Protein AF-A0A0G0ME95-F1 (afdb_monomer_lite)

Sequence (167 aa):
MKLLERPFNKFIKRIKDIYWKFKIYLPKGIIPQFIIAATLIISIPLIIYLVNRPADIRTQADAPTVDIFFGPSEQNLPPDAHFRLMINSNEIEISFVRLIFNFDPTKLQLLDEIQISSLNTVVRKTNMVTANTSGRAELVLGLTPGDTPPSGAFQRVFFDFYFWYRK

Radius of gyration: 34.73 Å; chains: 1; bounding box: 68×75×71 Å

Foldseek 3Di:
DPPPPVVVVVVVVVVVVVVVVVVVPDDPVCVVVVVVVVCVVVVVVVVVVVVPPPPVPPPPPVPQDKDWAKVVNDDDDPPKDKIKIKIFRAADFDFKDKDKDFADLQFKAWPAAKDWDDQPAWPDWDGRVRCSVVRMTITIGGHDVPDGTDGHRGRIGIIITMMHTDD

Structure (mmCIF, N/CA/C/O backbone):
data_AF-A0A0G0ME95-F1
#
_entry.id   AF-A0A0G0ME95-F1
#
loop_
_atom_site.group_PDB
_atom_site.id
_atom_site.type_symbol
_atom_site.label_atom_id
_atom_site.label_alt_id
_atom_site.label_comp_id
_atom_site.label_asym_id
_atom_site.label_entity_id
_atom_site.label_seq_id
_atom_site.pdbx_PDB_ins_code
_atom_site.Cartn_x
_atom_site.Cartn_y
_atom_site.Cartn_z
_atom_site.occupancy
_atom_site.B_iso_or_equiv
_atom_site.auth_seq_id
_atom_site.auth_comp_id
_atom_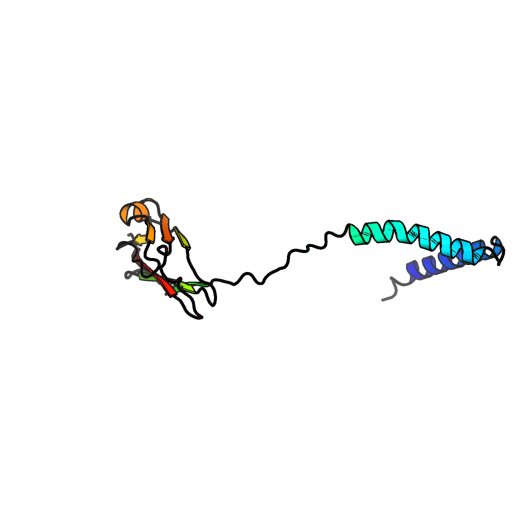site.auth_asym_id
_atom_site.auth_atom_id
_atom_site.pdbx_PDB_model_num
ATOM 1 N N . MET A 1 1 ? 8.083 56.248 -26.017 1.00 47.38 1 MET A N 1
ATOM 2 C CA . MET A 1 1 ? 8.912 55.032 -26.182 1.00 47.38 1 MET A CA 1
ATOM 3 C C . MET A 1 1 ? 10.121 55.360 -27.076 1.00 47.38 1 MET A C 1
ATOM 5 O O . MET A 1 1 ? 10.062 55.139 -28.270 1.00 47.38 1 MET A O 1
ATOM 9 N N . LYS A 1 2 ? 11.166 56.027 -26.547 1.00 55.00 2 LYS A N 1
ATOM 10 C CA . LYS A 1 2 ? 12.348 56.510 -27.320 1.00 55.00 2 LYS A CA 1
ATOM 11 C C . LYS A 1 2 ? 13.655 56.540 -26.493 1.00 55.00 2 LYS A C 1
ATOM 13 O O . LYS A 1 2 ? 14.577 57.293 -26.790 1.00 55.00 2 LYS A O 1
ATOM 18 N N . LEU A 1 3 ? 13.729 55.758 -25.411 1.00 51.38 3 LEU A N 1
ATOM 19 C CA . LEU A 1 3 ? 14.832 55.839 -24.435 1.00 51.38 3 LEU A CA 1
ATOM 20 C C . LEU A 1 3 ? 15.883 54.720 -24.557 1.00 51.38 3 LEU A C 1
ATOM 22 O O . LEU A 1 3 ? 16.942 54.836 -23.952 1.00 51.38 3 LEU A O 1
ATOM 26 N N . LEU A 1 4 ? 15.651 53.695 -25.389 1.00 52.03 4 LEU A N 1
ATOM 27 C CA . LEU A 1 4 ? 16.592 52.578 -25.596 1.00 52.03 4 LEU A CA 1
ATOM 28 C C . LEU A 1 4 ? 17.468 52.699 -26.862 1.00 52.03 4 LEU A C 1
ATOM 30 O O . LEU A 1 4 ? 18.464 51.994 -26.978 1.00 52.03 4 LEU A O 1
ATOM 34 N N . GLU A 1 5 ? 17.174 53.623 -27.786 1.00 55.41 5 GLU A N 1
ATOM 35 C CA . GLU A 1 5 ? 17.916 53.745 -29.061 1.00 55.41 5 GLU A CA 1
ATOM 36 C C . GLU A 1 5 ? 19.238 54.529 -28.952 1.00 55.41 5 GLU A C 1
ATOM 38 O O . GLU A 1 5 ? 20.171 54.324 -29.732 1.00 55.41 5 GLU A O 1
ATOM 43 N N . ARG A 1 6 ? 19.357 55.439 -27.975 1.00 58.97 6 ARG A N 1
ATOM 44 C CA . ARG A 1 6 ? 20.548 56.295 -27.819 1.00 58.97 6 ARG A CA 1
ATOM 45 C C . ARG A 1 6 ? 21.848 55.543 -27.476 1.00 58.97 6 ARG A C 1
ATOM 47 O O . ARG A 1 6 ? 22.870 55.890 -28.075 1.00 58.97 6 ARG A O 1
ATOM 54 N N . PRO A 1 7 ? 21.883 54.559 -26.553 1.00 61.34 7 PRO A N 1
ATOM 55 C CA . PRO A 1 7 ? 23.137 53.878 -26.221 1.00 61.34 7 PRO A CA 1
ATOM 56 C C . PRO A 1 7 ? 23.629 52.969 -27.356 1.00 61.34 7 PRO A C 1
ATOM 58 O O . PRO A 1 7 ? 24.830 52.935 -27.630 1.00 61.34 7 PRO A O 1
ATOM 61 N N . PHE A 1 8 ? 22.716 52.303 -28.069 1.00 62.09 8 PHE A N 1
ATOM 62 C CA . PHE A 1 8 ? 23.061 51.356 -29.130 1.00 62.09 8 PHE A CA 1
ATOM 63 C C . PHE A 1 8 ? 23.665 52.052 -30.358 1.00 62.09 8 PHE A C 1
ATOM 65 O O . PHE A 1 8 ? 24.722 51.655 -30.847 1.00 62.09 8 PHE A O 1
ATOM 72 N N . ASN A 1 9 ? 23.091 53.181 -30.784 1.00 73.19 9 ASN A N 1
ATOM 73 C CA . ASN A 1 9 ? 23.630 53.956 -31.908 1.00 73.19 9 ASN A CA 1
ATOM 74 C C . ASN A 1 9 ? 25.023 54.539 -31.615 1.00 73.19 9 ASN A C 1
ATOM 76 O O . ASN A 1 9 ? 25.884 54.594 -32.496 1.00 73.19 9 ASN A O 1
ATOM 80 N N . LYS A 1 10 ? 25.285 54.926 -30.359 1.00 75.19 10 LYS A N 1
ATOM 81 C CA . LYS A 1 10 ? 26.614 55.378 -29.919 1.00 75.19 10 LYS A CA 1
ATOM 82 C C . LYS A 1 10 ? 27.637 54.238 -29.942 1.00 75.19 10 LYS A C 1
ATOM 84 O O . LYS A 1 10 ? 28.791 54.465 -30.304 1.00 75.19 10 LYS A O 1
ATOM 89 N N . PHE A 1 11 ? 27.219 53.028 -29.583 1.00 74.06 11 PHE A N 1
ATOM 90 C CA . PHE A 1 11 ? 28.052 51.829 -29.634 1.00 74.06 11 PHE A CA 1
ATOM 91 C C . PHE A 1 11 ? 28.388 51.422 -31.078 1.00 74.06 11 PHE A C 1
ATOM 93 O O . PHE A 1 11 ? 29.564 51.246 -31.394 1.00 74.06 11 PHE A O 1
ATOM 100 N N . ILE A 1 12 ? 27.401 51.402 -31.982 1.00 77.88 12 ILE A N 1
ATOM 101 C CA . ILE A 1 12 ? 27.622 51.124 -33.414 1.00 77.88 12 ILE A CA 1
ATOM 102 C C . ILE A 1 12 ? 28.602 52.128 -34.025 1.00 77.88 12 ILE A C 1
ATOM 104 O O . ILE A 1 12 ? 29.525 5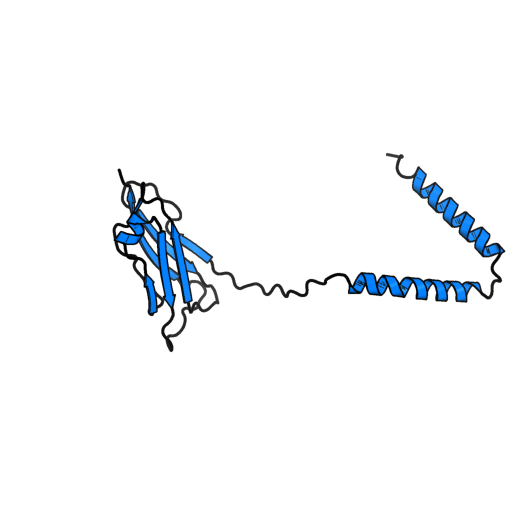1.738 -34.741 1.00 77.88 12 ILE A O 1
ATOM 108 N N . LYS A 1 13 ? 28.443 53.424 -33.719 1.00 79.44 13 LYS A N 1
ATOM 109 C CA . LYS A 1 13 ? 29.356 54.462 -34.213 1.00 79.44 13 LYS A CA 1
ATOM 110 C C . LYS A 1 13 ? 30.796 54.208 -33.753 1.00 79.44 13 LYS A C 1
ATOM 112 O O . LYS A 1 13 ? 31.708 54.265 -34.570 1.00 79.44 13 LYS A O 1
ATOM 117 N N . ARG A 1 14 ? 30.992 53.828 -32.484 1.00 75.56 14 ARG A N 1
ATOM 118 C CA . ARG A 1 14 ? 32.315 53.464 -31.946 1.00 75.56 14 ARG A CA 1
ATOM 119 C C . ARG A 1 14 ? 32.925 52.249 -32.645 1.00 75.56 14 ARG A C 1
ATOM 121 O O . ARG A 1 14 ? 34.103 52.292 -32.980 1.00 75.56 14 ARG A O 1
ATOM 128 N N . ILE A 1 15 ? 32.142 51.200 -32.904 1.00 78.50 15 ILE A N 1
ATOM 129 C CA . ILE A 1 15 ? 32.617 50.018 -33.646 1.00 78.50 15 ILE A CA 1
ATOM 130 C C . ILE A 1 15 ? 33.046 50.406 -35.062 1.00 78.50 15 ILE A C 1
ATOM 132 O O . ILE A 1 15 ? 34.108 49.994 -35.526 1.00 78.50 15 ILE A O 1
ATOM 136 N N . LYS A 1 16 ? 32.245 51.232 -35.740 1.00 78.50 16 LYS A N 1
ATOM 137 C CA . LYS A 1 16 ? 32.531 51.685 -37.102 1.00 78.50 16 LYS A CA 1
ATOM 138 C C . LYS A 1 16 ? 33.810 52.524 -37.165 1.00 78.50 16 LYS A C 1
ATOM 140 O O . LYS A 1 16 ? 34.620 52.316 -38.064 1.00 78.50 16 LYS A O 1
ATOM 145 N N . ASP A 1 17 ? 34.024 53.416 -36.201 1.00 79.50 17 ASP A N 1
ATOM 146 C CA . ASP A 1 17 ? 35.234 54.246 -36.126 1.00 79.50 17 ASP A CA 1
ATOM 147 C C . ASP A 1 17 ? 36.492 53.401 -35.864 1.00 79.50 17 ASP A C 1
ATOM 149 O O . ASP A 1 17 ? 37.542 53.634 -36.466 1.00 79.50 17 ASP A O 1
ATOM 153 N N . ILE A 1 18 ? 36.384 52.376 -35.012 1.00 76.50 18 ILE A N 1
ATOM 154 C CA . ILE A 1 18 ? 37.460 51.406 -34.767 1.00 76.50 18 ILE A CA 1
ATOM 155 C C . ILE A 1 18 ? 37.766 50.621 -36.048 1.00 76.50 18 ILE A C 1
ATOM 157 O O . ILE A 1 18 ? 38.925 50.539 -36.448 1.00 76.50 18 ILE A O 1
ATOM 161 N N . TYR A 1 19 ? 36.740 50.118 -36.740 1.00 69.88 19 TYR A N 1
ATOM 162 C CA . TYR A 1 19 ? 36.892 49.409 -38.013 1.00 69.88 19 TYR A CA 1
ATOM 163 C C . TYR A 1 19 ? 37.623 50.255 -39.066 1.00 69.88 19 TYR A C 1
ATOM 165 O O . TYR A 1 19 ? 38.544 49.769 -39.723 1.00 69.88 19 TYR A O 1
ATOM 173 N N . TRP A 1 20 ? 37.265 51.537 -39.202 1.00 68.94 20 TRP A N 1
ATOM 174 C CA . TRP A 1 20 ? 37.931 52.440 -40.144 1.00 68.94 20 TRP A CA 1
ATOM 175 C C . TRP A 1 20 ? 39.387 52.708 -39.781 1.00 68.94 20 TRP A C 1
ATOM 177 O O . TRP A 1 20 ? 40.227 52.725 -40.677 1.00 68.94 20 TRP A O 1
ATOM 187 N N . LYS A 1 21 ? 39.711 52.850 -38.491 1.00 68.25 21 LYS A N 1
ATOM 188 C CA . LYS A 1 21 ? 41.106 52.962 -38.051 1.00 68.25 21 LYS A CA 1
ATOM 189 C C . LYS A 1 21 ? 41.892 51.697 -38.389 1.00 68.25 21 LYS A C 1
ATOM 191 O O . LYS A 1 21 ? 42.925 51.796 -39.036 1.00 68.25 21 LYS A O 1
ATOM 196 N N . PHE A 1 22 ? 41.378 50.512 -38.063 1.00 63.16 22 PHE A N 1
ATOM 197 C CA . PHE A 1 22 ? 42.042 49.245 -38.402 1.00 63.16 22 PHE A CA 1
ATOM 198 C C . PHE A 1 22 ? 42.233 49.052 -39.915 1.00 63.16 22 PHE A C 1
ATOM 200 O O . PHE A 1 22 ? 43.278 48.572 -40.344 1.00 63.16 22 PHE A O 1
ATOM 207 N N . LYS A 1 23 ? 41.275 49.496 -40.736 1.00 62.34 23 LYS A N 1
ATOM 208 C CA . LYS A 1 23 ? 41.361 49.450 -42.204 1.00 62.34 23 LYS A CA 1
ATOM 209 C C . LYS A 1 23 ? 42.477 50.330 -42.786 1.00 62.34 23 LYS A C 1
ATOM 211 O O . LYS A 1 23 ? 42.966 50.026 -43.869 1.00 62.34 23 LYS A O 1
ATOM 216 N N . ILE A 1 24 ? 42.860 51.409 -42.101 1.00 63.69 24 ILE A N 1
ATOM 217 C CA . ILE A 1 24 ? 43.909 52.340 -42.553 1.00 63.69 24 ILE A CA 1
ATOM 218 C C . ILE A 1 24 ? 45.313 51.800 -42.236 1.00 63.69 24 ILE A C 1
ATOM 220 O O . ILE A 1 24 ? 46.244 52.065 -42.990 1.00 63.69 24 ILE A O 1
ATOM 224 N N . TYR A 1 25 ? 45.464 51.008 -41.168 1.00 61.47 25 TYR A N 1
ATOM 225 C CA . TYR A 1 25 ? 46.764 50.480 -40.732 1.00 61.47 25 TYR A CA 1
ATOM 226 C C . TYR A 1 25 ? 47.066 49.049 -41.209 1.00 61.47 25 TYR A C 1
ATOM 228 O O . TYR A 1 25 ? 48.213 48.617 -41.107 1.00 61.47 25 TYR A O 1
ATOM 236 N N . LEU A 1 26 ? 46.085 48.308 -41.741 1.00 60.22 26 LEU A N 1
ATOM 237 C CA . LEU A 1 26 ? 46.307 46.956 -42.268 1.00 60.22 26 LEU A CA 1
ATOM 238 C C . LEU A 1 26 ? 46.535 46.953 -43.792 1.00 60.22 26 LEU A C 1
ATOM 240 O O . LEU A 1 26 ? 45.658 47.390 -44.544 1.00 60.22 26 LEU A O 1
ATOM 244 N N . PRO A 1 27 ? 47.643 46.370 -44.290 1.00 65.25 27 PRO A N 1
ATOM 245 C CA . PRO A 1 27 ? 47.820 46.112 -45.714 1.00 65.25 27 PRO A CA 1
ATOM 246 C C . PRO A 1 27 ? 46.711 45.177 -46.211 1.00 65.25 27 PRO A C 1
ATOM 248 O O . PRO A 1 27 ? 46.420 44.157 -45.581 1.00 65.25 27 PRO A O 1
ATOM 251 N N . LYS A 1 28 ? 46.104 45.496 -47.362 1.00 62.75 28 LYS A N 1
ATOM 252 C CA . LYS A 1 28 ? 44.923 44.787 -47.902 1.00 62.75 28 LYS A CA 1
ATOM 253 C C . LYS A 1 28 ? 45.103 43.263 -48.048 1.00 62.75 28 LYS A C 1
ATOM 255 O O . LYS A 1 28 ? 44.105 42.553 -48.057 1.00 62.75 28 LYS A O 1
ATOM 260 N N . GLY A 1 29 ? 46.340 42.762 -48.116 1.00 67.12 29 GLY A N 1
ATOM 261 C CA . GLY A 1 29 ? 46.654 41.329 -48.211 1.00 67.12 29 GLY A CA 1
ATOM 262 C C . GLY A 1 29 ? 46.644 40.547 -46.889 1.00 67.12 29 GLY A C 1
ATOM 263 O O . GLY A 1 29 ? 46.536 39.327 -46.925 1.00 67.12 29 GLY A O 1
ATOM 264 N N . ILE A 1 30 ? 46.721 41.212 -45.728 1.00 68.06 30 ILE A N 1
ATOM 265 C CA . ILE A 1 30 ? 46.878 40.544 -44.415 1.00 68.06 30 ILE A CA 1
ATOM 266 C C . ILE A 1 30 ? 45.544 40.477 -43.646 1.00 68.06 30 ILE A C 1
ATOM 268 O O . ILE A 1 30 ? 45.351 39.636 -42.773 1.00 68.06 30 ILE A O 1
ATOM 272 N N . ILE A 1 31 ? 44.565 41.309 -44.022 1.00 73.31 31 ILE A N 1
ATOM 273 C CA . ILE A 1 31 ? 43.199 41.316 -43.466 1.00 73.31 31 ILE A CA 1
ATOM 274 C C . ILE A 1 31 ? 42.555 39.911 -43.409 1.00 73.31 31 ILE A C 1
ATOM 276 O O . ILE A 1 31 ? 42.041 39.565 -42.343 1.00 73.31 31 ILE A O 1
ATOM 280 N N . PRO A 1 32 ? 42.586 39.066 -44.466 1.00 76.88 32 PRO A N 1
ATOM 281 C CA . PRO A 1 32 ? 41.994 37.727 -44.383 1.00 76.88 32 PRO A CA 1
ATOM 282 C C . PRO A 1 32 ? 42.701 36.823 -43.361 1.00 76.88 32 PRO A C 1
ATOM 284 O O . PRO A 1 32 ? 42.038 36.046 -42.679 1.00 76.88 32 PRO A O 1
ATOM 287 N N . GLN A 1 33 ? 44.019 36.961 -43.187 1.00 77.19 33 GLN A N 1
ATOM 288 C CA . GLN A 1 33 ? 44.795 36.164 -42.230 1.00 77.19 33 GLN A CA 1
ATOM 289 C C . GLN A 1 33 ? 44.437 36.516 -40.782 1.00 77.19 33 GLN A C 1
ATOM 291 O O . GLN A 1 33 ? 44.297 35.625 -39.948 1.00 77.19 33 GLN A O 1
ATOM 296 N N . PHE A 1 34 ? 44.198 37.799 -40.490 1.00 82.38 34 PHE A N 1
ATOM 297 C CA . PHE A 1 34 ? 43.733 38.228 -39.169 1.00 82.38 34 PHE A CA 1
ATOM 298 C C . PHE A 1 34 ? 42.309 37.761 -38.857 1.00 82.38 34 PHE A C 1
ATOM 300 O O . PHE A 1 34 ? 42.032 37.408 -37.715 1.00 82.38 34 PHE A O 1
ATOM 307 N N . ILE A 1 35 ? 41.412 37.715 -39.849 1.00 83.44 35 ILE A N 1
ATOM 308 C CA . ILE A 1 35 ? 40.049 37.186 -39.660 1.00 83.44 35 ILE A CA 1
ATOM 309 C C . ILE A 1 35 ? 40.096 35.683 -39.354 1.00 83.44 35 ILE A C 1
ATOM 311 O O . ILE A 1 35 ? 39.421 35.226 -38.431 1.00 83.44 35 ILE A O 1
ATOM 315 N N . ILE A 1 36 ? 40.925 34.923 -40.075 1.00 85.88 36 ILE A N 1
ATOM 316 C CA . ILE A 1 36 ? 41.139 33.491 -39.813 1.00 85.88 36 ILE A CA 1
ATOM 317 C C . ILE A 1 36 ? 41.726 33.283 -38.411 1.00 85.88 36 ILE A C 1
ATOM 319 O O . ILE A 1 36 ? 41.203 32.479 -37.640 1.00 85.88 36 ILE A O 1
ATOM 323 N N . ALA A 1 37 ? 42.757 34.051 -38.044 1.00 86.50 37 ALA A N 1
ATOM 324 C CA . ALA A 1 37 ? 43.381 33.964 -36.726 1.00 86.50 37 ALA A CA 1
ATOM 325 C C . ALA A 1 37 ? 42.399 34.315 -35.596 1.00 86.50 37 ALA A C 1
ATOM 327 O O . ALA A 1 37 ? 42.311 33.590 -34.608 1.00 86.50 37 ALA A O 1
ATOM 328 N N . ALA A 1 38 ? 41.606 35.377 -35.754 1.00 87.12 38 ALA A N 1
ATOM 329 C CA . ALA A 1 38 ? 40.588 35.759 -34.779 1.00 87.12 38 ALA A CA 1
ATOM 330 C C . ALA A 1 38 ? 39.504 34.678 -34.630 1.00 87.12 38 ALA A C 1
ATOM 332 O O . ALA A 1 38 ? 39.077 34.384 -33.516 1.00 87.12 38 ALA A O 1
ATOM 333 N N . THR A 1 39 ? 39.100 34.046 -35.737 1.00 88.81 39 THR A N 1
ATOM 334 C CA . THR A 1 39 ? 38.112 32.955 -35.731 1.00 88.81 39 THR A CA 1
ATOM 335 C C . THR A 1 39 ? 38.635 31.738 -34.966 1.00 88.81 39 THR A C 1
ATOM 337 O O . THR A 1 39 ? 37.916 31.200 -34.127 1.00 88.81 39 THR A O 1
ATOM 340 N N . LEU A 1 40 ? 39.902 31.360 -35.178 1.00 89.00 40 LEU A N 1
ATOM 341 C CA . LEU A 1 40 ? 40.565 30.271 -34.448 1.00 89.00 40 LEU A CA 1
ATOM 342 C C . LEU A 1 40 ? 40.687 30.553 -32.946 1.00 89.00 40 LEU A C 1
ATOM 344 O O . LEU A 1 40 ? 40.461 29.671 -32.118 1.00 89.00 40 LEU A O 1
ATOM 348 N N . ILE A 1 41 ? 41.014 31.794 -32.583 1.00 91.38 41 ILE A N 1
ATOM 349 C CA . ILE A 1 41 ? 41.147 32.189 -31.177 1.00 91.38 41 ILE A CA 1
ATOM 350 C C . ILE A 1 41 ? 39.787 32.163 -30.473 1.00 91.38 41 ILE A C 1
ATOM 352 O O . ILE A 1 41 ? 39.712 31.766 -29.315 1.00 91.38 41 ILE A O 1
ATOM 356 N N . ILE A 1 42 ? 38.706 32.544 -31.161 1.00 91.69 42 ILE A N 1
ATOM 357 C CA . ILE A 1 42 ? 37.349 32.548 -30.597 1.00 91.69 42 ILE A CA 1
ATOM 358 C C . ILE A 1 42 ? 36.746 31.135 -30.562 1.00 91.69 42 ILE A C 1
ATOM 360 O O . ILE A 1 42 ? 35.988 30.824 -29.642 1.00 91.69 42 ILE A O 1
ATOM 364 N N . SER A 1 43 ? 37.095 30.253 -31.506 1.00 89.31 43 SER A N 1
ATOM 365 C CA . SER A 1 43 ? 36.531 28.899 -31.551 1.00 89.31 43 SER A CA 1
ATOM 366 C C . SER A 1 43 ? 36.911 28.053 -30.335 1.00 89.31 43 SER A C 1
ATOM 368 O O . SER A 1 43 ? 36.082 27.292 -29.849 1.00 89.31 43 SER A O 1
ATOM 370 N N . ILE A 1 44 ? 38.125 28.214 -29.797 1.00 89.38 44 ILE A N 1
ATOM 371 C CA . ILE A 1 44 ? 38.616 27.413 -28.661 1.00 89.38 44 ILE A CA 1
ATOM 372 C C . ILE A 1 44 ? 37.780 27.629 -27.380 1.00 89.38 44 ILE A C 1
ATOM 374 O O . ILE A 1 44 ? 37.214 26.656 -26.876 1.00 89.38 44 ILE A O 1
ATOM 378 N N . PRO A 1 45 ? 37.629 28.857 -26.841 1.00 90.12 45 PRO A N 1
ATOM 379 C CA . PRO A 1 45 ? 36.821 29.081 -25.645 1.00 90.12 45 PRO A CA 1
ATOM 380 C C . PRO A 1 45 ? 35.333 28.813 -25.889 1.00 90.12 45 PRO A C 1
ATOM 382 O O . PRO A 1 45 ? 34.639 28.391 -24.967 1.00 90.12 45 PRO A O 1
ATOM 385 N N . LEU A 1 46 ? 34.839 29.004 -27.119 1.00 87.19 46 LEU A N 1
ATOM 386 C CA . LEU A 1 46 ? 33.450 28.709 -27.467 1.00 87.19 46 LEU A CA 1
ATOM 387 C C . LEU A 1 46 ? 33.150 27.207 -27.375 1.00 87.19 46 LEU A C 1
ATOM 389 O O . LEU A 1 46 ? 32.124 26.831 -26.817 1.00 87.19 46 LEU A O 1
ATOM 393 N N . ILE A 1 47 ? 34.052 26.347 -27.857 1.00 84.75 47 ILE A N 1
ATOM 394 C CA . ILE A 1 47 ? 33.908 24.888 -27.743 1.00 84.75 47 ILE A CA 1
ATOM 395 C C . ILE A 1 47 ? 33.925 24.465 -26.272 1.00 84.75 47 ILE A C 1
ATOM 397 O O . ILE A 1 47 ? 33.052 23.711 -25.853 1.00 84.75 47 ILE A O 1
ATOM 401 N N . ILE A 1 48 ? 34.855 24.994 -25.469 1.00 84.69 48 ILE A N 1
ATOM 402 C CA . ILE A 1 48 ? 34.929 24.691 -24.029 1.00 84.69 48 ILE A CA 1
ATOM 403 C C . ILE A 1 48 ? 33.640 25.128 -23.324 1.00 84.69 48 ILE A C 1
ATOM 405 O O . ILE A 1 48 ? 33.092 24.381 -22.520 1.00 84.69 48 ILE A O 1
ATOM 409 N N . TYR A 1 49 ? 33.121 26.311 -23.654 1.00 85.75 49 TYR A N 1
ATOM 410 C CA . TYR A 1 49 ? 31.868 26.820 -23.100 1.00 85.75 49 TYR A CA 1
ATOM 411 C C . TYR A 1 49 ? 30.653 25.960 -23.480 1.00 85.75 49 TYR A C 1
ATOM 413 O O . TYR A 1 49 ? 29.745 25.799 -22.669 1.00 85.75 49 TYR A O 1
ATOM 421 N N . LEU A 1 50 ? 30.627 25.405 -24.695 1.00 80.19 50 LEU A N 1
ATOM 422 C CA . LEU A 1 50 ? 29.542 24.540 -25.163 1.00 80.19 50 LEU A CA 1
ATOM 423 C C . LEU A 1 50 ? 29.628 23.124 -24.578 1.00 80.19 50 LEU A C 1
ATOM 425 O O . LEU A 1 50 ? 28.598 22.577 -24.197 1.00 80.19 50 LEU A O 1
ATOM 429 N N . VAL A 1 51 ? 30.833 22.557 -24.464 1.00 78.06 51 VAL A N 1
ATOM 430 C CA . VAL A 1 51 ? 31.074 21.211 -23.908 1.00 78.06 51 VAL A CA 1
ATOM 431 C C . VAL A 1 51 ? 30.911 21.185 -22.388 1.00 78.06 51 VAL A C 1
ATOM 433 O O . VAL A 1 51 ? 30.380 20.220 -21.852 1.00 78.06 51 VAL A O 1
ATOM 436 N N . ASN A 1 52 ? 31.298 22.254 -21.686 1.00 69.75 52 ASN A N 1
ATOM 437 C CA . ASN A 1 52 ? 31.106 22.370 -20.236 1.00 69.75 52 ASN A CA 1
ATOM 438 C C . ASN A 1 52 ? 29.684 22.777 -19.840 1.00 69.75 52 ASN A C 1
ATOM 440 O O . ASN A 1 52 ? 29.436 23.034 -18.660 1.00 69.75 52 ASN A O 1
ATOM 444 N N . ARG A 1 53 ? 28.731 22.844 -20.777 1.00 67.44 53 ARG A N 1
ATOM 445 C CA . ARG A 1 53 ? 27.331 22.784 -20.368 1.00 67.44 53 ARG A CA 1
ATOM 446 C C . ARG A 1 53 ? 27.103 21.353 -19.909 1.0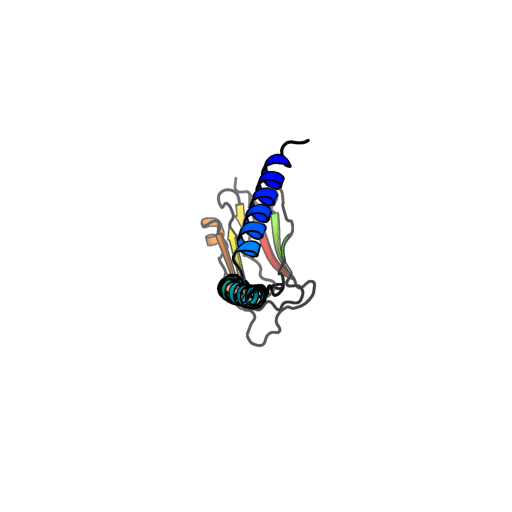0 67.44 53 ARG A C 1
ATOM 448 O O . ARG A 1 53 ? 27.226 20.466 -20.750 1.00 67.44 53 ARG A O 1
ATOM 455 N N . PRO A 1 54 ? 26.794 21.098 -18.626 1.00 59.28 54 PRO A N 1
ATOM 456 C CA . PRO A 1 54 ? 26.290 19.794 -18.248 1.00 59.28 54 PRO A CA 1
ATOM 457 C C . PRO A 1 54 ? 25.003 19.594 -19.048 1.00 59.28 54 PRO A C 1
ATOM 459 O O . PRO A 1 54 ? 23.948 20.126 -18.711 1.00 59.28 54 PRO A O 1
ATOM 462 N N . ALA A 1 55 ? 25.110 18.905 -20.182 1.00 59.38 55 ALA A N 1
ATOM 463 C CA . ALA A 1 55 ? 23.973 18.262 -20.784 1.00 59.38 55 ALA A CA 1
ATOM 464 C C . ALA A 1 55 ? 23.575 17.237 -19.735 1.00 59.38 55 ALA A C 1
ATOM 466 O O . ALA A 1 55 ? 24.319 16.294 -19.472 1.00 59.38 55 ALA A O 1
ATOM 467 N N . ASP A 1 56 ? 22.475 17.497 -19.043 1.00 54.81 56 ASP A N 1
ATOM 468 C CA . ASP A 1 56 ? 21.895 16.532 -18.130 1.00 54.81 56 ASP A CA 1
ATOM 469 C C . ASP A 1 56 ? 21.378 15.391 -19.019 1.00 54.81 56 ASP A C 1
ATOM 471 O O . ASP A 1 56 ? 20.227 15.382 -19.446 1.00 54.81 56 ASP A O 1
ATOM 475 N N . ILE A 1 57 ? 22.265 14.463 -19.406 1.00 52.53 57 ILE A N 1
ATOM 476 C CA . ILE A 1 57 ? 21.935 13.270 -20.204 1.00 52.53 57 ILE A CA 1
ATOM 477 C C . ILE A 1 57 ? 21.291 12.221 -19.290 1.00 52.53 57 ILE A C 1
ATOM 479 O O . ILE A 1 57 ? 21.543 11.022 -19.386 1.00 52.53 57 ILE A O 1
ATOM 483 N N . ARG A 1 58 ? 20.455 12.674 -18.358 1.00 52.53 58 ARG A N 1
ATOM 484 C CA . ARG A 1 58 ? 19.448 11.824 -17.761 1.00 52.53 58 ARG A CA 1
ATOM 485 C C . ARG A 1 58 ? 18.390 11.649 -18.829 1.00 52.53 58 ARG A C 1
ATOM 487 O O . ARG A 1 58 ? 17.611 12.557 -19.106 1.00 52.53 58 ARG A O 1
ATOM 494 N N . THR A 1 59 ? 18.372 10.469 -19.436 1.00 56.16 59 THR A N 1
ATOM 495 C CA . THR A 1 59 ? 17.138 9.944 -20.000 1.00 56.16 59 THR A CA 1
ATOM 496 C C . THR A 1 59 ? 16.081 10.070 -18.910 1.00 56.16 59 THR A C 1
ATOM 498 O O . THR A 1 59 ? 16.094 9.342 -17.919 1.00 56.16 59 THR A O 1
ATOM 501 N N . GLN A 1 60 ? 15.175 11.031 -19.069 1.00 55.06 60 GLN A N 1
ATOM 502 C CA . GLN A 1 60 ? 13.859 10.923 -18.469 1.00 55.06 60 GLN A CA 1
ATOM 503 C C . GLN A 1 60 ? 13.200 9.769 -19.222 1.00 55.06 60 GLN A C 1
ATOM 505 O O . GLN A 1 60 ? 12.498 9.969 -20.206 1.00 55.06 60 GLN A O 1
ATOM 510 N N . ALA A 1 61 ? 13.542 8.534 -18.846 1.00 55.84 61 ALA A N 1
ATOM 511 C CA . ALA A 1 61 ? 12.599 7.455 -19.039 1.00 55.84 61 ALA A CA 1
ATOM 512 C C . ALA A 1 61 ? 11.338 7.931 -18.320 1.00 55.84 61 ALA A C 1
ATOM 514 O O . ALA A 1 61 ? 11.440 8.344 -17.160 1.00 55.84 61 ALA A O 1
ATOM 515 N N . ASP A 1 62 ? 10.204 7.949 -19.016 1.00 57.53 62 ASP A N 1
ATOM 516 C CA . ASP A 1 62 ? 8.907 8.038 -18.359 1.00 57.53 62 ASP A CA 1
ATOM 517 C C . ASP A 1 62 ? 8.906 6.911 -17.328 1.00 57.53 62 ASP A C 1
ATOM 519 O O . ASP A 1 62 ? 8.829 5.730 -17.675 1.00 57.53 62 ASP A O 1
ATOM 523 N N . ALA A 1 63 ? 9.167 7.260 -16.068 1.00 61.50 63 ALA A N 1
ATOM 524 C CA . ALA A 1 63 ? 9.151 6.292 -14.997 1.00 61.50 63 ALA A CA 1
ATOM 525 C C . ALA A 1 63 ? 7.705 5.810 -14.959 1.00 61.50 63 ALA A C 1
ATOM 527 O O . ALA A 1 63 ? 6.800 6.638 -14.791 1.00 61.50 63 ALA A O 1
ATOM 528 N N . PRO A 1 64 ? 7.461 4.516 -15.196 1.00 65.88 64 PRO A N 1
ATOM 529 C CA . PRO A 1 64 ? 6.101 4.056 -15.311 1.00 65.88 64 PRO A CA 1
ATOM 530 C C . PRO A 1 64 ? 5.430 4.336 -13.958 1.00 65.88 64 PRO A C 1
ATOM 532 O O . PRO A 1 64 ? 5.971 4.042 -12.888 1.00 65.88 64 PRO A O 1
ATOM 535 N N . THR A 1 65 ? 4.320 5.070 -14.015 1.00 72.19 65 THR A N 1
ATOM 536 C CA . THR A 1 65 ? 3.701 5.677 -12.834 1.00 72.19 65 THR A CA 1
ATOM 537 C C . THR A 1 65 ? 2.740 4.679 -12.200 1.00 72.19 65 THR A C 1
ATOM 539 O O . THR A 1 65 ? 1.934 4.051 -12.890 1.00 72.19 65 THR A O 1
ATOM 542 N N . VAL A 1 66 ? 2.854 4.524 -10.881 1.00 78.00 66 VAL A N 1
ATOM 543 C CA . VAL A 1 66 ? 1.950 3.725 -10.050 1.00 78.00 66 VAL A CA 1
ATOM 544 C C . VAL A 1 66 ? 1.050 4.689 -9.291 1.00 78.00 66 VAL A C 1
ATOM 546 O O . VAL A 1 66 ? 1.550 5.548 -8.562 1.00 78.00 66 VAL A O 1
ATOM 549 N N . ASP A 1 67 ? -0.261 4.520 -9.418 1.00 82.94 67 ASP A N 1
ATOM 550 C CA . ASP A 1 67 ? -1.228 5.340 -8.694 1.00 82.94 67 ASP A CA 1
ATOM 551 C C . ASP A 1 67 ? -1.612 4.662 -7.380 1.00 82.94 67 ASP A C 1
ATOM 553 O O . ASP A 1 67 ? -1.962 3.481 -7.345 1.00 82.94 67 ASP A O 1
ATOM 557 N N . ILE A 1 68 ? -1.573 5.419 -6.285 1.00 81.94 68 ILE A N 1
ATOM 558 C CA . ILE A 1 68 ? -1.970 4.959 -4.952 1.00 81.94 68 ILE A CA 1
ATOM 559 C C . ILE A 1 68 ? -3.106 5.853 -4.471 1.00 81.94 68 ILE A C 1
ATOM 561 O O . ILE A 1 68 ? -2.951 7.071 -4.401 1.00 81.94 68 ILE A O 1
ATOM 565 N N . PHE A 1 69 ? -4.245 5.261 -4.127 1.00 85.38 69 PHE A N 1
ATOM 566 C CA . PHE A 1 69 ? -5.431 6.011 -3.722 1.00 85.38 69 PHE A CA 1
ATOM 567 C C . PHE A 1 69 ? -6.226 5.293 -2.636 1.00 85.38 69 PHE A C 1
ATOM 569 O O . PHE A 1 69 ? -6.218 4.068 -2.536 1.00 85.38 69 PHE A O 1
ATOM 576 N N . PHE A 1 70 ? -6.934 6.072 -1.820 1.00 84.75 70 PHE A N 1
ATOM 577 C CA . PHE A 1 70 ? -7.867 5.559 -0.823 1.00 84.75 70 PHE A CA 1
ATOM 578 C C . PHE A 1 70 ? -9.296 5.589 -1.370 1.00 84.75 70 PHE A C 1
ATOM 580 O O . PHE A 1 70 ? -9.713 6.561 -2.001 1.00 84.75 70 PHE A O 1
ATOM 587 N N . GLY A 1 71 ? -10.044 4.519 -1.121 1.00 84.94 71 GLY A N 1
ATOM 588 C CA . GLY A 1 71 ? -11.471 4.405 -1.385 1.00 84.94 71 GLY A CA 1
ATOM 589 C C . GLY A 1 71 ? -12.228 4.135 -0.080 1.00 84.94 71 GLY A C 1
ATOM 590 O O . GLY A 1 71 ? -12.061 3.045 0.465 1.00 84.94 71 GLY A O 1
ATOM 591 N N . PRO A 1 72 ? -13.061 5.064 0.419 1.00 86.38 72 PRO A N 1
ATOM 592 C CA . PRO A 1 72 ? -13.240 6.436 -0.062 1.00 86.38 72 PRO A CA 1
ATOM 593 C C . PRO A 1 72 ? -12.012 7.320 0.237 1.00 86.38 72 PRO A C 1
ATOM 595 O O . PRO A 1 72 ? -11.201 6.997 1.102 1.00 86.38 72 PRO A O 1
ATOM 598 N N . SER A 1 73 ? -11.868 8.441 -0.477 1.00 85.06 73 SER A N 1
ATOM 599 C CA . SER A 1 73 ? -10.766 9.396 -0.261 1.00 85.06 73 SER A CA 1
ATOM 600 C C . SER A 1 73 ? -10.923 10.206 1.026 1.00 85.06 73 SER A C 1
ATOM 602 O O . SER A 1 73 ? -9.940 10.675 1.592 1.00 85.06 73 SER A O 1
ATOM 604 N N . GLU A 1 74 ? -12.162 10.366 1.485 1.00 87.00 74 GLU A N 1
ATOM 605 C CA . GLU A 1 74 ? -12.530 11.029 2.729 1.00 87.00 74 GLU A CA 1
ATOM 606 C C . GLU A 1 74 ? -13.825 10.426 3.278 1.00 87.00 74 GLU A C 1
ATOM 608 O O . GLU A 1 74 ? -14.665 9.929 2.525 1.00 87.00 74 GLU A O 1
ATOM 613 N N . GLN A 1 75 ? -13.986 10.461 4.599 1.00 85.00 75 GLN A N 1
ATOM 614 C CA . GLN A 1 75 ? -15.207 10.027 5.265 1.00 85.00 75 GLN A CA 1
ATOM 615 C C . GLN A 1 75 ? -15.382 10.786 6.584 1.00 85.00 75 GLN A C 1
ATOM 617 O O . GLN A 1 75 ? -14.415 11.027 7.306 1.00 85.00 75 GLN A O 1
ATOM 622 N N . ASN A 1 76 ? -16.628 11.132 6.910 1.00 84.31 76 ASN A N 1
ATOM 623 C CA . ASN A 1 76 ? -16.979 11.713 8.202 1.00 84.31 76 ASN A CA 1
ATOM 624 C C . ASN A 1 76 ? -17.191 10.604 9.240 1.00 84.31 76 ASN A C 1
ATOM 626 O O . ASN A 1 76 ? -17.918 9.645 8.989 1.00 84.31 76 ASN A O 1
ATOM 630 N N . LEU A 1 77 ? -16.570 10.767 10.407 1.00 80.00 77 LEU A N 1
ATOM 631 C CA . LEU A 1 77 ? -16.683 9.880 11.565 1.00 80.00 77 LEU A CA 1
ATOM 632 C C . LEU A 1 77 ? -17.337 10.656 12.723 1.00 80.00 77 LEU A C 1
ATOM 634 O O . LEU A 1 77 ? -16.933 11.803 12.946 1.00 80.00 77 LEU A O 1
ATOM 638 N N . PRO A 1 78 ? -18.281 10.075 13.497 1.00 79.06 78 PRO A N 1
ATOM 639 C CA . PRO A 1 78 ? -18.887 8.730 13.390 1.00 79.06 78 PRO A CA 1
ATOM 640 C C . PRO A 1 78 ? -19.983 8.633 12.303 1.00 79.06 78 PRO A C 1
ATOM 642 O O . PRO A 1 78 ? -20.522 9.679 11.927 1.00 79.06 78 PRO A O 1
ATOM 645 N N . PRO A 1 79 ? -20.405 7.425 11.846 1.00 77.81 79 PRO A N 1
ATOM 646 C CA . PRO A 1 79 ? -20.130 6.053 12.342 1.00 77.81 79 PRO A CA 1
ATOM 647 C C . PRO A 1 79 ? -18.802 5.457 11.837 1.00 77.81 79 PRO A C 1
ATOM 649 O O . PRO A 1 79 ? -18.080 6.168 11.156 1.00 77.81 79 PRO A O 1
ATOM 652 N N . ASP A 1 80 ? -18.480 4.196 12.175 1.00 83.38 80 ASP A N 1
ATOM 653 C CA . ASP A 1 80 ? -17.275 3.470 11.716 1.00 83.38 80 ASP A CA 1
ATOM 654 C C . ASP A 1 80 ? -16.986 3.671 10.218 1.00 83.38 80 ASP A C 1
ATOM 656 O O . ASP A 1 80 ? -17.892 3.613 9.380 1.00 83.38 80 ASP A O 1
ATOM 660 N N . ALA A 1 81 ? -15.714 3.878 9.875 1.00 84.56 81 ALA A N 1
ATOM 661 C CA . ALA A 1 81 ? -15.274 4.055 8.495 1.00 84.56 81 ALA A CA 1
ATOM 662 C C . ALA A 1 81 ? -14.460 2.867 8.004 1.00 84.56 81 ALA A C 1
ATOM 664 O O . ALA A 1 81 ? -13.543 2.402 8.677 1.00 84.56 81 ALA A O 1
ATOM 665 N N . HIS A 1 82 ? -14.764 2.436 6.785 1.00 87.12 82 HIS A N 1
ATOM 666 C CA . HIS A 1 82 ? -13.990 1.439 6.068 1.00 87.12 82 HIS A CA 1
ATOM 667 C C . HIS A 1 82 ? -13.194 2.130 4.964 1.00 87.12 82 HIS A C 1
ATOM 669 O O . HIS A 1 82 ? -13.777 2.687 4.034 1.00 87.12 82 HIS A O 1
ATOM 675 N N . PHE A 1 83 ? -11.870 2.075 5.061 1.00 85.50 83 PHE A N 1
ATOM 676 C CA . PHE A 1 83 ? -10.965 2.589 4.043 1.00 85.50 83 PHE A CA 1
ATOM 677 C C . PHE A 1 83 ? -10.290 1.437 3.322 1.00 85.50 83 PHE A C 1
ATOM 679 O O . PHE A 1 83 ? -9.742 0.532 3.946 1.00 85.50 83 PHE A O 1
ATOM 686 N N . ARG A 1 84 ? -10.260 1.531 1.998 1.00 86.94 84 ARG A N 1
ATOM 687 C CA . ARG A 1 84 ? -9.508 0.640 1.130 1.00 86.94 84 ARG A CA 1
ATOM 688 C C . ARG A 1 84 ? -8.358 1.398 0.495 1.00 86.94 84 ARG A C 1
ATOM 690 O O . ARG A 1 84 ? -8.593 2.302 -0.300 1.00 86.94 84 ARG A O 1
ATOM 697 N N . LEU A 1 85 ? -7.121 1.028 0.795 1.00 85.06 85 LEU A N 1
ATOM 698 C CA . LEU A 1 85 ? -5.977 1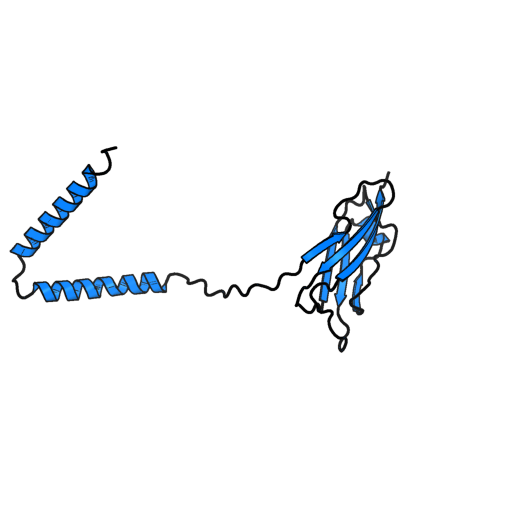.512 0.023 1.00 85.06 85 LEU A CA 1
ATOM 699 C C . LEU A 1 85 ? -5.857 0.672 -1.238 1.00 85.06 85 LEU A C 1
ATOM 701 O O . LEU A 1 85 ? -5.794 -0.546 -1.142 1.00 85.06 85 LEU A O 1
ATOM 705 N N . MET A 1 86 ? -5.819 1.316 -2.394 1.00 84.06 86 MET A N 1
ATOM 706 C CA . MET A 1 86 ? -5.743 0.689 -3.704 1.00 84.06 86 MET A CA 1
ATOM 707 C C . MET A 1 86 ? -4.475 1.157 -4.408 1.00 84.06 86 MET A C 1
ATOM 709 O O . MET A 1 86 ? -4.182 2.350 -4.446 1.00 84.06 86 MET A O 1
ATOM 713 N N . ILE A 1 87 ? -3.731 0.210 -4.967 1.00 81.94 87 ILE A N 1
ATOM 714 C CA . ILE A 1 87 ? -2.569 0.483 -5.814 1.00 81.94 87 ILE A CA 1
ATOM 715 C C . ILE A 1 87 ? -2.932 0.050 -7.228 1.00 81.94 87 ILE A C 1
ATOM 717 O O . ILE A 1 87 ? -3.348 -1.093 -7.400 1.00 81.94 87 ILE A O 1
ATOM 721 N N . ASN A 1 88 ? -2.787 0.947 -8.203 1.00 81.56 88 ASN A N 1
ATOM 722 C CA . ASN A 1 88 ? -2.905 0.665 -9.629 1.00 81.56 88 ASN A CA 1
ATOM 723 C C . ASN A 1 88 ? -1.518 0.738 -10.276 1.00 81.56 88 ASN A C 1
ATOM 725 O O . ASN A 1 88 ? -0.907 1.805 -10.328 1.00 81.56 88 ASN A O 1
ATOM 729 N N . SER A 1 89 ? -1.026 -0.399 -10.766 1.00 76.00 89 SER A N 1
ATOM 730 C CA . SER A 1 89 ? 0.297 -0.500 -11.383 1.00 76.00 89 SER A CA 1
ATOM 731 C C . SER A 1 89 ? 0.319 -0.316 -12.892 1.00 76.00 89 SER A C 1
ATOM 733 O O . SER A 1 89 ? 1.401 -0.362 -13.474 1.00 76.00 89 SER A O 1
ATOM 735 N N . ASN A 1 90 ? -0.831 -0.083 -13.531 1.00 77.06 90 ASN A N 1
ATOM 736 C CA . ASN A 1 90 ? -0.936 0.037 -14.982 1.00 77.06 90 ASN A CA 1
ATOM 737 C C . ASN A 1 90 ? -0.261 -1.166 -15.684 1.00 77.06 90 ASN A C 1
ATOM 739 O O . ASN A 1 90 ? -0.661 -2.310 -15.490 1.00 77.06 90 ASN A O 1
ATOM 743 N N . GLU A 1 91 ? 0.780 -0.946 -16.484 1.00 75.12 91 GLU A N 1
ATOM 744 C CA . GLU A 1 91 ? 1.499 -2.017 -17.197 1.00 75.12 91 GLU A CA 1
ATOM 745 C C . GLU A 1 91 ? 2.689 -2.597 -16.408 1.00 75.12 91 GLU A C 1
ATOM 747 O O . GLU A 1 91 ? 3.444 -3.416 -16.926 1.00 75.12 91 GLU A O 1
ATOM 752 N N . ILE A 1 92 ? 2.874 -2.185 -15.151 1.00 77.31 92 ILE A N 1
ATOM 753 C CA . ILE A 1 92 ? 4.014 -2.581 -14.322 1.00 77.31 92 ILE A CA 1
ATOM 754 C C . ILE A 1 92 ? 3.646 -3.770 -13.442 1.00 77.31 92 ILE A C 1
ATOM 756 O O . ILE A 1 92 ? 2.610 -3.794 -12.772 1.00 77.31 92 ILE A O 1
ATOM 760 N N . GLU A 1 93 ? 4.561 -4.725 -13.382 1.00 79.25 93 GLU A N 1
ATOM 761 C CA . GLU A 1 93 ? 4.528 -5.843 -12.452 1.00 79.25 93 GLU A CA 1
ATOM 762 C C . GLU A 1 93 ? 4.951 -5.406 -11.042 1.00 79.25 93 GLU A C 1
ATOM 764 O O . GLU A 1 93 ? 6.076 -4.946 -10.825 1.00 79.25 93 GLU A O 1
ATOM 769 N N . ILE A 1 94 ? 4.065 -5.574 -10.053 1.00 78.81 94 ILE A N 1
ATOM 770 C CA . ILE A 1 94 ? 4.409 -5.332 -8.644 1.00 78.81 94 ILE A CA 1
ATOM 771 C C . ILE A 1 94 ? 4.897 -6.636 -8.007 1.00 78.81 94 ILE A C 1
ATOM 773 O O . ILE A 1 94 ? 4.113 -7.548 -7.761 1.00 78.81 94 ILE A O 1
ATOM 777 N N . SER A 1 95 ? 6.180 -6.699 -7.652 1.00 83.56 95 SER A N 1
ATOM 778 C CA . SER A 1 95 ? 6.763 -7.827 -6.908 1.00 83.56 95 SER A CA 1
ATOM 779 C C . SER A 1 95 ? 6.890 -7.577 -5.403 1.00 83.56 95 SER A C 1
ATOM 781 O O . SER A 1 95 ? 7.014 -8.522 -4.624 1.00 83.56 95 SER A O 1
ATOM 783 N N . PHE A 1 96 ? 6.867 -6.314 -4.974 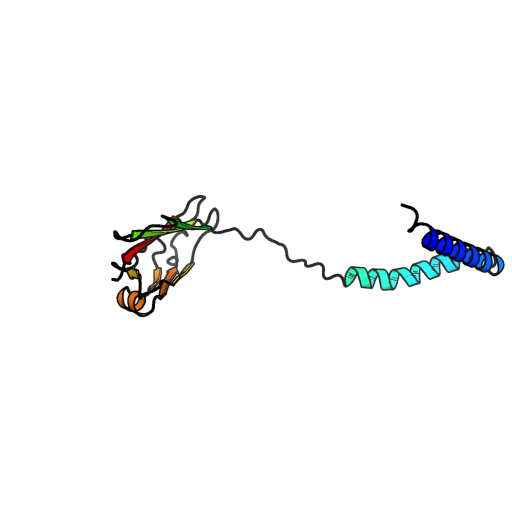1.00 86.88 96 PHE A N 1
ATOM 784 C CA . PHE A 1 96 ? 7.099 -5.922 -3.589 1.00 86.88 96 PHE A CA 1
ATOM 785 C C . PHE A 1 96 ? 6.381 -4.616 -3.256 1.00 86.88 96 PHE A C 1
ATOM 787 O O . PHE A 1 96 ? 6.388 -3.673 -4.046 1.00 86.88 96 PHE A O 1
ATOM 794 N N . VAL A 1 97 ? 5.802 -4.543 -2.059 1.00 85.56 97 VAL A N 1
ATOM 795 C CA . VAL A 1 97 ? 5.094 -3.365 -1.555 1.00 85.56 97 VAL A CA 1
ATOM 796 C C . VAL A 1 97 ? 5.515 -3.101 -0.119 1.00 85.56 97 VAL A C 1
ATOM 798 O O . VAL A 1 97 ? 5.443 -3.983 0.734 1.00 85.56 97 VAL A O 1
ATOM 801 N N . ARG A 1 98 ? 5.898 -1.855 0.168 1.00 90.25 98 ARG A N 1
ATOM 802 C CA . ARG A 1 98 ? 6.068 -1.348 1.531 1.00 90.25 98 ARG A CA 1
ATOM 803 C C . ARG A 1 98 ? 5.153 -0.156 1.740 1.00 90.25 98 ARG A C 1
ATOM 805 O O . ARG A 1 98 ? 5.354 0.898 1.147 1.00 90.25 98 ARG A O 1
ATOM 812 N N . LEU A 1 99 ? 4.184 -0.328 2.623 1.00 87.00 99 LEU A N 1
ATOM 813 C CA . LEU A 1 99 ? 3.210 0.678 2.994 1.00 87.00 99 LEU A CA 1
ATOM 814 C C . LEU A 1 99 ? 3.404 1.075 4.440 1.00 87.00 99 LEU A C 1
ATOM 816 O O . LEU A 1 99 ? 3.542 0.236 5.329 1.00 87.00 99 LEU A O 1
ATOM 820 N N . ILE A 1 100 ? 3.409 2.379 4.658 1.00 91.19 100 ILE A N 1
ATOM 821 C CA . ILE A 1 100 ? 3.439 2.978 5.980 1.00 91.19 100 ILE A CA 1
ATOM 822 C C . ILE A 1 100 ? 2.343 4.026 5.972 1.00 91.19 100 ILE A C 1
ATOM 824 O O . ILE A 1 100 ? 2.430 4.995 5.220 1.00 91.19 100 ILE A O 1
ATOM 828 N N . PHE A 1 101 ? 1.328 3.833 6.803 1.00 87.50 101 PHE A N 1
ATOM 829 C CA . PHE A 1 101 ? 0.328 4.860 7.046 1.00 87.50 101 PHE A CA 1
ATOM 830 C C . PHE A 1 101 ? 0.374 5.272 8.509 1.00 87.50 101 PHE A C 1
ATOM 832 O O . PHE A 1 101 ? 0.625 4.462 9.407 1.00 87.50 101 PHE A O 1
ATOM 839 N N . ASN A 1 102 ? 0.159 6.563 8.724 1.00 92.81 102 ASN A N 1
ATOM 840 C CA . ASN A 1 102 ? 0.130 7.169 10.041 1.00 92.81 102 ASN A CA 1
ATOM 841 C C . ASN A 1 102 ? -1.269 7.736 10.273 1.00 92.81 102 ASN A C 1
ATOM 843 O O . ASN A 1 102 ? -1.885 8.270 9.352 1.00 92.81 102 ASN A O 1
ATOM 847 N N . PHE A 1 103 ? -1.752 7.628 11.499 1.00 91.06 103 PHE A N 1
ATOM 848 C CA . PHE A 1 103 ? -3.021 8.181 11.943 1.00 91.06 103 PHE A CA 1
ATOM 849 C C . PHE A 1 103 ? -2.865 8.734 13.357 1.00 91.06 103 PHE A C 1
ATOM 851 O O . PHE A 1 103 ? -1.918 8.399 14.063 1.00 91.06 103 PHE A O 1
ATOM 858 N N . ASP A 1 104 ? -3.788 9.598 13.772 1.00 92.31 104 ASP A N 1
ATOM 859 C CA . ASP A 1 104 ? -3.807 10.143 15.128 1.00 92.31 104 ASP A CA 1
ATOM 860 C C . ASP A 1 104 ? -4.464 9.125 16.084 1.00 92.31 104 ASP A C 1
ATOM 862 O O . ASP A 1 104 ? -5.689 8.976 16.036 1.00 92.31 104 ASP A O 1
ATOM 866 N N . PRO A 1 105 ? -3.706 8.437 16.963 1.00 92.06 105 PRO A N 1
ATOM 867 C CA . PRO A 1 105 ? -4.245 7.394 17.838 1.00 92.06 105 PRO A CA 1
ATOM 868 C C . PRO A 1 105 ? -5.109 7.955 18.982 1.00 92.06 105 PRO A C 1
ATOM 870 O O . PRO A 1 105 ? -5.739 7.191 19.722 1.00 92.06 105 PRO A O 1
ATOM 873 N N . THR A 1 106 ? -5.134 9.284 19.163 1.00 91.5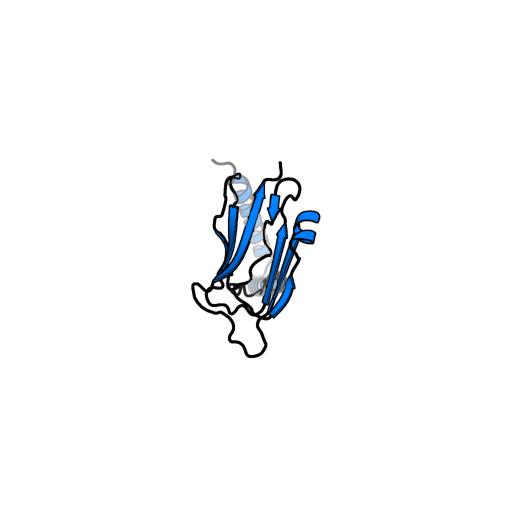6 106 THR A N 1
ATOM 874 C CA . THR A 1 106 ? -6.027 9.951 20.123 1.00 91.56 106 THR A CA 1
ATOM 875 C C . THR A 1 106 ? -7.435 10.128 19.564 1.00 91.56 106 THR A C 1
ATOM 877 O O . THR A 1 106 ? -8.385 10.192 20.334 1.00 91.56 106 THR A O 1
ATOM 880 N N . LYS A 1 107 ? -7.578 10.148 18.232 1.00 88.25 107 LYS A N 1
ATOM 881 C CA . LYS A 1 107 ? -8.854 10.370 17.536 1.00 88.25 107 LYS A CA 1
ATOM 882 C C . LYS A 1 107 ? -9.345 9.144 16.792 1.00 88.25 107 LYS A C 1
ATOM 884 O O . LYS A 1 107 ? -10.548 8.951 16.679 1.00 88.25 107 LYS A O 1
ATOM 889 N N . LEU A 1 108 ? -8.432 8.334 16.270 1.00 89.81 108 LEU A N 1
ATOM 890 C CA . LEU A 1 108 ? -8.729 7.179 15.437 1.00 89.81 108 LEU A CA 1
ATOM 891 C C . LEU A 1 108 ? -8.135 5.919 16.055 1.00 89.81 108 LEU A C 1
ATOM 893 O O . LEU A 1 108 ? -7.036 5.934 16.605 1.00 89.81 108 LEU A O 1
ATOM 897 N N . GLN A 1 109 ? -8.853 4.813 15.923 1.00 90.88 109 GLN A N 1
ATOM 898 C CA . GLN A 1 109 ? -8.338 3.486 16.232 1.00 90.88 109 GLN A CA 1
ATOM 899 C C . GLN A 1 109 ? -8.772 2.498 15.157 1.00 90.88 109 GLN A C 1
ATOM 901 O O . GLN A 1 109 ? -9.906 2.563 14.685 1.00 90.88 109 GLN A O 1
ATOM 906 N N . LEU A 1 110 ? -7.878 1.586 14.795 1.00 90.25 110 LEU A N 1
ATOM 907 C CA . LEU A 1 110 ? -8.202 0.402 14.017 1.00 90.25 110 LEU A CA 1
ATOM 908 C C . LEU A 1 110 ? -9.105 -0.520 14.843 1.00 90.25 110 LEU A C 1
ATOM 910 O O . LEU A 1 110 ? -8.817 -0.775 16.016 1.00 90.25 110 LEU A O 1
ATOM 914 N N . LEU A 1 111 ? -10.180 -0.997 14.227 1.00 89.31 111 LEU A N 1
ATOM 915 C CA . LEU A 1 111 ? -11.134 -1.943 14.813 1.00 89.31 111 LEU A CA 1
ATOM 916 C C . LEU A 1 111 ? -10.750 -3.395 14.560 1.00 89.31 111 LEU A C 1
ATOM 918 O O . LEU A 1 111 ? -11.016 -4.248 15.400 1.00 89.31 111 LEU A O 1
ATOM 922 N N . ASP A 1 112 ? -10.104 -3.636 13.422 1.00 87.62 112 ASP A N 1
ATOM 923 C CA . ASP A 1 112 ? -9.702 -4.954 12.962 1.00 87.62 112 ASP A CA 1
ATOM 924 C C . ASP A 1 112 ? -8.250 -4.956 12.486 1.00 87.62 112 ASP A C 1
ATOM 926 O O . ASP A 1 112 ? -7.638 -3.926 12.180 1.00 87.62 112 ASP A O 1
ATOM 930 N N . GLU A 1 113 ? -7.701 -6.163 12.392 1.00 88.44 113 GLU A N 1
ATOM 931 C CA . GLU A 1 113 ? -6.424 -6.402 11.736 1.00 88.44 113 GLU A CA 1
ATOM 932 C C . GLU A 1 113 ? -6.476 -6.006 10.255 1.00 88.44 113 GLU A C 1
ATOM 934 O O . GLU A 1 113 ? -7.466 -6.240 9.562 1.00 88.44 113 GLU A O 1
ATOM 939 N N . ILE A 1 114 ? -5.361 -5.478 9.746 1.00 86.19 114 ILE A N 1
ATOM 940 C CA . ILE A 1 114 ? -5.234 -5.077 8.337 1.00 86.19 114 ILE A CA 1
ATOM 941 C C . ILE A 1 114 ? -5.405 -6.307 7.441 1.00 86.19 114 ILE A C 1
ATOM 943 O O . ILE A 1 114 ? -4.628 -7.262 7.553 1.00 86.19 114 ILE A O 1
ATOM 947 N N . GLN A 1 115 ? -6.384 -6.287 6.541 1.00 85.69 115 GLN A N 1
ATOM 948 C CA . GLN A 1 115 ? -6.623 -7.403 5.626 1.00 85.69 115 GLN A CA 1
ATOM 949 C C . GLN A 1 115 ? -5.750 -7.272 4.373 1.00 85.69 115 GLN A C 1
ATOM 951 O O . GLN A 1 115 ? -5.583 -6.179 3.830 1.00 85.69 115 GLN A O 1
ATOM 956 N N . ILE A 1 116 ? -5.174 -8.393 3.928 1.00 82.69 116 ILE A N 1
ATOM 957 C CA . ILE A 1 116 ? -4.274 -8.475 2.769 1.00 82.69 116 ILE A CA 1
ATOM 958 C C . ILE A 1 116 ? -4.983 -9.275 1.682 1.00 82.69 116 ILE A C 1
ATOM 960 O O . ILE A 1 116 ? -5.428 -10.391 1.935 1.00 82.69 116 ILE A O 1
ATOM 964 N N . SER A 1 117 ? -5.075 -8.713 0.482 1.00 74.19 117 SER A N 1
ATOM 965 C CA . SER A 1 117 ? -5.788 -9.338 -0.639 1.00 74.19 117 SER A CA 1
ATOM 966 C C . SER A 1 117 ? -4.894 -9.876 -1.750 1.00 74.19 117 SER A C 1
ATOM 968 O O . SER A 1 117 ? -5.319 -10.727 -2.528 1.00 74.19 117 SER A O 1
ATOM 970 N N . SER A 1 118 ? -3.664 -9.378 -1.848 1.00 72.94 118 SER A N 1
ATOM 971 C CA . SER A 1 118 ? -2.697 -9.772 -2.866 1.00 72.94 118 SER A CA 1
ATOM 972 C C . SER A 1 118 ? -1.275 -9.639 -2.333 1.00 72.94 118 SER A C 1
ATOM 974 O O . SER A 1 118 ? -1.050 -8.967 -1.326 1.00 72.94 118 SER A O 1
ATOM 976 N N . LEU A 1 119 ? -0.330 -10.297 -3.019 1.00 78.31 119 LEU A N 1
ATOM 977 C CA . LEU A 1 119 ? 1.046 -10.541 -2.566 1.00 78.31 119 LEU A CA 1
ATOM 978 C C . LEU A 1 119 ? 1.071 -11.453 -1.326 1.00 78.31 119 LEU A C 1
ATOM 980 O O . LEU A 1 119 ? 0.936 -11.019 -0.185 1.00 78.31 119 LEU A O 1
ATOM 984 N N . ASN A 1 120 ? 1.233 -12.752 -1.582 1.00 79.69 120 ASN A N 1
ATOM 985 C CA . ASN A 1 120 ? 1.027 -13.820 -0.598 1.00 79.69 120 ASN A CA 1
ATOM 986 C C . ASN A 1 120 ? 2.126 -13.899 0.475 1.00 79.69 120 ASN A C 1
ATOM 988 O O . ASN A 1 120 ? 1.937 -14.540 1.509 1.00 79.69 120 ASN A O 1
ATOM 992 N N . THR A 1 121 ? 3.279 -13.262 0.251 1.00 87.56 121 THR A N 1
ATOM 993 C CA . THR A 1 121 ? 4.396 -13.295 1.198 1.00 87.56 121 THR A CA 1
ATOM 994 C C . THR A 1 121 ? 4.349 -12.079 2.118 1.00 87.56 121 THR A C 1
ATOM 996 O O . THR A 1 121 ? 4.667 -10.961 1.713 1.00 87.56 121 THR A O 1
ATOM 999 N N . VAL A 1 122 ? 4.009 -12.296 3.390 1.00 88.56 122 VAL A N 1
ATOM 1000 C CA . VAL A 1 122 ? 4.038 -11.247 4.420 1.00 88.56 122 VAL A CA 1
ATOM 1001 C C . VAL A 1 122 ? 5.433 -11.153 5.031 1.00 88.56 122 VAL A C 1
ATOM 1003 O O . VAL A 1 122 ? 5.827 -11.993 5.834 1.00 88.56 122 VAL A O 1
ATOM 1006 N N . VAL A 1 123 ? 6.182 -10.107 4.679 1.00 91.12 123 VAL A N 1
ATOM 1007 C CA . VAL A 1 123 ? 7.519 -9.837 5.241 1.00 91.12 123 VAL A CA 1
ATOM 1008 C C . VAL A 1 123 ? 7.402 -9.137 6.595 1.00 91.12 123 VAL A C 1
ATOM 1010 O O . VAL A 1 123 ? 8.169 -9.404 7.520 1.00 91.12 123 VAL A O 1
ATOM 1013 N N . ARG A 1 124 ? 6.442 -8.215 6.724 1.00 90.94 124 ARG A N 1
ATOM 1014 C CA . ARG A 1 124 ? 6.160 -7.500 7.972 1.00 90.94 124 ARG A CA 1
ATOM 1015 C C . ARG A 1 124 ? 4.724 -6.999 7.980 1.00 90.94 124 ARG A C 1
ATOM 1017 O O . ARG A 1 124 ? 4.270 -6.428 6.998 1.00 90.94 124 ARG A O 1
ATOM 1024 N N . LYS A 1 125 ? 4.037 -7.148 9.107 1.00 91.50 125 LYS A N 1
ATOM 1025 C CA . LYS A 1 125 ? 2.725 -6.547 9.354 1.00 91.50 125 LYS A CA 1
ATOM 1026 C C . LYS A 1 125 ? 2.675 -6.073 10.800 1.00 91.50 125 LYS A C 1
ATOM 1028 O O . LYS A 1 125 ? 2.897 -6.864 11.714 1.00 91.50 125 LYS A O 1
ATOM 1033 N N . THR A 1 126 ? 2.419 -4.786 11.010 1.00 93.00 126 THR A N 1
ATOM 1034 C CA . THR A 1 126 ? 2.109 -4.256 12.341 1.00 93.00 126 THR A CA 1
ATOM 1035 C C . THR A 1 126 ? 0.738 -4.775 12.767 1.00 93.00 126 THR A C 1
ATOM 1037 O O . THR A 1 126 ? -0.218 -4.668 12.003 1.00 93.00 126 THR A O 1
ATOM 1040 N N . ASN A 1 127 ? 0.648 -5.341 13.970 1.00 93.44 127 ASN A N 1
ATOM 1041 C CA . ASN A 1 127 ? -0.629 -5.767 14.539 1.00 93.44 127 ASN A CA 1
ATOM 1042 C C . ASN A 1 127 ? -1.480 -4.556 14.966 1.00 93.44 127 ASN A C 1
ATOM 1044 O O . ASN A 1 127 ? -0.977 -3.440 15.146 1.00 93.44 127 ASN A O 1
ATOM 1048 N N . MET A 1 128 ? -2.773 -4.788 15.176 1.00 92.62 128 MET A N 1
ATOM 1049 C CA . MET A 1 128 ? -3.736 -3.745 15.526 1.00 92.62 128 MET A CA 1
ATOM 1050 C C . MET A 1 128 ? -3.372 -3.025 16.832 1.00 92.62 128 MET A C 1
ATOM 1052 O O . MET A 1 128 ? -3.428 -1.800 16.907 1.00 92.62 128 MET A O 1
ATOM 1056 N N . VAL A 1 129 ? -2.953 -3.766 17.862 1.00 93.38 129 VAL A N 1
ATOM 1057 C CA . VAL A 1 129 ? -2.651 -3.203 19.190 1.00 93.38 129 VAL A CA 1
ATOM 1058 C C . VAL A 1 129 ? -1.472 -2.227 19.123 1.00 93.38 129 VAL A C 1
ATOM 1060 O O . VAL A 1 129 ? -1.555 -1.108 19.633 1.00 93.38 129 VAL A O 1
ATOM 1063 N N . THR A 1 130 ? -0.381 -2.605 18.454 1.00 93.88 130 THR A N 1
ATOM 1064 C CA . THR A 1 130 ? 0.794 -1.741 18.287 1.00 93.88 130 THR A CA 1
ATOM 1065 C C . THR A 1 130 ? 0.485 -0.559 17.375 1.00 93.88 130 THR A C 1
ATOM 1067 O O . THR A 1 130 ? 0.912 0.557 17.677 1.00 93.88 130 THR A O 1
ATOM 1070 N N . ALA A 1 131 ? -0.294 -0.758 16.310 1.00 93.06 131 ALA A N 1
ATOM 1071 C CA . ALA A 1 131 ? -0.728 0.331 15.441 1.00 93.06 131 ALA A CA 1
ATOM 1072 C C . ALA A 1 131 ? -1.562 1.369 16.212 1.00 93.06 131 ALA A C 1
ATOM 1074 O O . ALA A 1 131 ? -1.237 2.553 16.184 1.00 93.06 131 ALA A O 1
ATOM 1075 N N . ASN A 1 132 ? -2.553 0.928 16.991 1.00 94.06 132 ASN A N 1
ATOM 1076 C CA . ASN A 1 132 ? -3.409 1.797 17.811 1.00 94.06 132 ASN A CA 1
ATOM 1077 C C . ASN A 1 132 ? -2.673 2.508 18.947 1.00 94.06 132 ASN A C 1
ATOM 1079 O O . ASN A 1 132 ? -3.141 3.535 19.431 1.00 94.06 132 ASN A O 1
ATOM 1083 N N . THR A 1 133 ? -1.534 1.973 19.386 1.00 94.19 133 THR A N 1
ATOM 1084 C CA . THR A 1 133 ? -0.715 2.612 20.424 1.00 94.19 133 THR A CA 1
ATOM 1085 C C . THR A 1 133 ? 0.261 3.624 19.825 1.00 94.19 133 THR A C 1
ATOM 1087 O O . THR A 1 133 ? 0.484 4.683 20.400 1.00 94.19 133 THR A O 1
ATOM 1090 N N . SER A 1 134 ? 0.849 3.309 18.667 1.00 95.06 134 SER A N 1
ATOM 1091 C CA . SER A 1 134 ? 1.889 4.133 18.034 1.00 95.06 134 SER A CA 1
ATOM 1092 C C . SER A 1 134 ? 1.359 5.164 17.034 1.00 95.06 134 SER A C 1
ATOM 1094 O O . SER A 1 134 ? 2.100 6.069 16.661 1.00 95.06 134 SER A O 1
ATOM 1096 N N . GLY A 1 135 ? 0.114 5.020 16.566 1.00 93.44 135 GLY A N 1
ATOM 1097 C CA . GLY A 1 135 ? -0.429 5.812 15.459 1.00 93.44 135 GLY A CA 1
ATOM 1098 C C . GLY A 1 135 ? 0.223 5.498 14.110 1.00 93.44 135 GLY A C 1
ATOM 1099 O O . GLY A 1 135 ? 0.095 6.271 13.165 1.00 93.44 135 GLY A O 1
ATOM 1100 N N . ARG A 1 136 ? 0.963 4.388 14.006 1.00 94.12 136 ARG A N 1
ATOM 1101 C CA . ARG A 1 136 ? 1.696 3.994 12.802 1.00 94.12 136 ARG A CA 1
ATOM 1102 C C . ARG A 1 136 ? 1.489 2.519 12.518 1.00 94.12 136 ARG A C 1
ATOM 1104 O O . ARG A 1 136 ? 1.748 1.668 13.364 1.00 94.12 136 ARG A O 1
ATOM 1111 N N . ALA A 1 137 ? 1.129 2.214 11.283 1.00 91.25 137 ALA A N 1
ATOM 1112 C CA . ALA A 1 137 ? 1.038 0.851 10.798 1.00 91.25 137 ALA A CA 1
ATOM 1113 C C . ALA A 1 137 ? 1.937 0.664 9.578 1.00 91.25 137 ALA A C 1
ATOM 1115 O O . ALA A 1 137 ? 1.970 1.491 8.664 1.00 91.25 137 ALA A O 1
ATOM 1116 N N . GLU A 1 138 ? 2.694 -0.429 9.591 1.00 92.56 138 GLU A N 1
ATOM 1117 C CA . GLU A 1 138 ? 3.602 -0.815 8.523 1.00 92.56 138 GLU A CA 1
ATOM 1118 C C . GLU A 1 138 ? 3.219 -2.186 7.976 1.00 92.56 138 GLU A C 1
ATOM 1120 O O . GLU A 1 138 ? 3.016 -3.147 8.723 1.00 92.56 138 GLU A O 1
ATOM 1125 N N . LEU A 1 139 ? 3.159 -2.266 6.653 1.00 89.62 139 LEU A N 1
ATOM 1126 C CA . LEU A 1 139 ? 2.866 -3.473 5.910 1.00 89.62 139 LEU A CA 1
ATOM 1127 C C . LEU A 1 139 ? 3.915 -3.638 4.814 1.00 89.62 139 LEU A C 1
ATOM 1129 O O . LEU A 1 139 ? 4.119 -2.749 3.992 1.00 89.62 139 LEU A O 1
ATOM 1133 N N . VAL A 1 140 ? 4.607 -4.768 4.828 1.00 91.12 140 VAL A N 1
ATOM 1134 C CA . VAL A 1 140 ? 5.635 -5.126 3.857 1.00 91.12 140 VAL A CA 1
ATOM 1135 C C . VAL A 1 140 ? 5.273 -6.479 3.283 1.00 91.12 140 VAL A C 1
ATOM 1137 O O . VAL A 1 140 ? 5.257 -7.477 4.008 1.00 91.12 140 VAL A O 1
ATOM 1140 N N . LEU A 1 141 ? 4.984 -6.496 1.989 1.00 89.00 141 LEU A N 1
ATOM 1141 C CA . LEU A 1 141 ? 4.538 -7.669 1.257 1.00 89.00 141 LEU A CA 1
ATOM 1142 C C . LEU A 1 141 ? 5.426 -7.912 0.052 1.00 89.00 141 LEU A C 1
ATOM 1144 O O . LEU A 1 141 ? 5.934 -6.977 -0.566 1.00 89.00 141 LEU A O 1
ATOM 1148 N N . GLY A 1 142 ? 5.576 -9.181 -0.283 1.00 87.38 142 GLY A N 1
ATOM 1149 C CA . GLY A 1 142 ? 6.285 -9.642 -1.457 1.00 87.38 142 GLY A CA 1
ATOM 1150 C C . GLY A 1 142 ? 5.470 -10.667 -2.227 1.00 87.38 142 GLY A C 1
ATOM 1151 O O . GLY A 1 142 ? 4.565 -11.325 -1.705 1.00 87.38 142 GLY A O 1
ATOM 1152 N N . LEU A 1 143 ? 5.829 -10.809 -3.489 1.00 88.12 143 LEU A N 1
ATOM 1153 C CA . LEU A 1 143 ? 5.433 -11.931 -4.310 1.00 88.12 143 LEU A CA 1
ATOM 1154 C C . LEU A 1 143 ? 6.237 -13.170 -3.896 1.00 88.12 143 LEU A C 1
ATOM 1156 O O . LEU A 1 143 ? 7.442 -13.081 -3.645 1.00 88.12 143 LEU A O 1
ATOM 1160 N N . THR A 1 144 ? 5.580 -14.324 -3.823 1.00 85.31 144 THR A N 1
ATOM 1161 C CA . THR A 1 144 ? 6.273 -15.596 -3.591 1.00 85.31 144 THR A CA 1
ATOM 1162 C C . THR A 1 144 ? 7.154 -15.918 -4.800 1.00 85.31 144 THR A C 1
ATOM 1164 O O . THR A 1 144 ? 6.717 -15.712 -5.935 1.00 85.31 144 THR A O 1
ATOM 1167 N N . PRO A 1 145 ? 8.376 -16.448 -4.619 1.00 81.19 145 PRO A N 1
ATOM 1168 C CA . PRO A 1 145 ? 9.185 -16.901 -5.745 1.00 81.19 145 PRO A CA 1
ATOM 1169 C C . PRO A 1 145 ? 8.428 -17.926 -6.602 1.00 81.19 145 PRO A C 1
ATOM 1171 O O . PRO A 1 145 ? 7.995 -18.955 -6.093 1.00 81.19 145 PRO A O 1
ATOM 1174 N N . GLY A 1 146 ? 8.289 -17.647 -7.899 1.00 79.88 146 GLY A N 1
ATOM 1175 C CA . GLY A 1 146 ? 7.571 -18.508 -8.846 1.00 79.88 146 GLY A CA 1
ATOM 1176 C C . GLY A 1 146 ? 6.092 -18.163 -9.045 1.00 79.88 146 GLY A C 1
ATOM 1177 O O . GLY A 1 146 ? 5.506 -18.651 -10.009 1.00 79.88 146 GLY A O 1
ATOM 1178 N N . ASP A 1 147 ? 5.509 -17.296 -8.211 1.00 81.88 147 ASP A N 1
ATOM 1179 C CA . ASP A 1 147 ? 4.183 -16.737 -8.482 1.00 81.88 147 ASP A CA 1
ATOM 1180 C C . ASP A 1 147 ? 4.279 -15.720 -9.628 1.00 81.88 147 ASP A C 1
ATOM 1182 O O . ASP A 1 147 ? 5.276 -15.009 -9.780 1.00 81.88 147 ASP A O 1
ATOM 1186 N N . THR A 1 148 ? 3.228 -15.630 -10.441 1.00 78.12 148 THR A N 1
ATOM 1187 C CA . THR A 1 148 ? 3.134 -14.594 -11.471 1.00 78.12 148 THR A CA 1
ATOM 1188 C C . THR A 1 148 ? 2.871 -13.243 -10.813 1.00 78.12 148 THR A C 1
ATOM 1190 O O . THR A 1 148 ? 1.896 -13.127 -10.058 1.00 78.12 148 THR A O 1
ATOM 1193 N N . PRO A 1 149 ? 3.691 -12.216 -11.088 1.00 73.06 149 PRO A N 1
ATOM 1194 C CA . PRO A 1 149 ? 3.449 -10.895 -10.547 1.00 73.06 149 PRO A CA 1
ATOM 1195 C C . PRO A 1 149 ? 2.104 -10.354 -11.048 1.00 73.06 149 PRO A C 1
ATOM 1197 O O . PRO A 1 149 ? 1.752 -10.553 -12.211 1.00 73.06 149 PRO A O 1
ATOM 1200 N N . PRO A 1 150 ? 1.339 -9.665 -10.190 1.00 67.44 150 PRO A N 1
ATOM 1201 C CA . PRO A 1 150 ? 0.149 -8.946 -10.626 1.00 67.44 150 PRO A CA 1
ATOM 1202 C C . PRO A 1 150 ? 0.490 -7.908 -11.721 1.00 67.44 150 PRO A C 1
ATOM 1204 O O . PRO A 1 150 ? 1.357 -7.065 -11.485 1.00 67.44 150 PRO A O 1
ATOM 1207 N N . SER A 1 151 ? -0.196 -7.944 -12.879 1.00 60.38 151 SER A N 1
ATOM 1208 C CA . SER A 1 151 ? -0.015 -7.013 -14.014 1.00 60.38 151 SER A CA 1
ATOM 1209 C C . SER A 1 151 ? -1.316 -6.718 -14.785 1.00 60.38 151 SER A C 1
ATOM 1211 O O . SER A 1 151 ? -2.146 -7.600 -15.000 1.00 60.38 151 SER A O 1
ATOM 1213 N N . GLY A 1 152 ? -1.499 -5.470 -15.243 1.00 54.84 152 GLY A N 1
ATOM 1214 C CA . GLY A 1 152 ? -2.617 -5.063 -16.104 1.00 54.84 152 GLY A CA 1
ATOM 1215 C C . GLY A 1 152 ? -3.232 -3.713 -15.725 1.00 54.84 152 GLY A C 1
ATOM 1216 O O . GLY A 1 152 ? -3.156 -3.286 -14.574 1.00 54.84 152 GLY A O 1
ATOM 1217 N N . ALA A 1 153 ? -3.912 -3.077 -16.692 1.00 47.44 153 ALA A N 1
ATOM 1218 C CA . ALA A 1 153 ? -4.398 -1.686 -16.650 1.00 47.44 153 ALA A CA 1
ATOM 1219 C C . ALA A 1 153 ? -5.239 -1.287 -15.416 1.00 47.44 153 ALA A C 1
ATOM 1221 O O . ALA A 1 153 ? -5.451 -0.102 -15.181 1.00 47.44 153 ALA A O 1
ATOM 1222 N N . PHE A 1 154 ? -5.722 -2.260 -14.636 1.00 47.47 154 PHE A N 1
ATOM 1223 C CA . PHE A 1 154 ? -6.433 -2.048 -13.376 1.00 47.47 154 PHE A CA 1
ATOM 1224 C C . PHE A 1 154 ? -6.134 -3.156 -12.357 1.00 47.47 154 PHE A C 1
ATOM 1226 O O . PHE A 1 154 ? -7.061 -3.704 -11.752 1.00 47.47 154 PHE A O 1
ATOM 1233 N N . GLN A 1 155 ? -4.870 -3.536 -12.154 1.00 53.91 155 GLN A N 1
ATOM 1234 C CA . GLN A 1 155 ? -4.571 -4.491 -11.091 1.00 53.91 155 GLN A CA 1
ATOM 1235 C C . GLN A 1 155 ? -4.548 -3.789 -9.734 1.00 53.91 155 GLN A C 1
ATOM 1237 O O . GLN A 1 155 ? -3.710 -2.935 -9.477 1.00 53.91 155 GLN A O 1
ATOM 1242 N N . ARG A 1 156 ? -5.504 -4.155 -8.876 1.00 56.19 156 ARG A N 1
ATOM 1243 C CA . ARG A 1 156 ? -5.747 -3.539 -7.569 1.00 56.19 156 ARG A CA 1
ATOM 1244 C C . ARG A 1 156 ? -5.108 -4.396 -6.485 1.00 56.19 156 ARG A C 1
ATOM 1246 O O . ARG A 1 156 ? -5.656 -5.432 -6.118 1.00 56.19 156 ARG A O 1
ATOM 1253 N N . VAL A 1 157 ? -3.976 -3.961 -5.945 1.00 61.53 157 VAL A N 1
ATOM 1254 C CA . VAL A 1 157 ? -3.577 -4.407 -4.603 1.00 61.53 157 VAL A CA 1
ATOM 1255 C C . VAL A 1 157 ? -4.447 -3.632 -3.626 1.00 61.53 157 VAL A C 1
ATOM 1257 O O . VAL A 1 157 ? -4.414 -2.401 -3.662 1.00 61.53 157 VAL A O 1
ATOM 1260 N N . PHE A 1 158 ? -5.257 -4.323 -2.818 1.00 68.62 158 PHE A N 1
ATOM 1261 C CA . PHE A 1 158 ? -6.123 -3.662 -1.847 1.00 68.62 158 PHE A CA 1
ATOM 1262 C C . PHE A 1 158 ? -5.851 -4.064 -0.401 1.00 68.62 158 PHE A C 1
ATOM 1264 O O . PHE A 1 158 ? -5.614 -5.233 -0.090 1.00 68.62 158 PHE A O 1
ATOM 1271 N N . PHE A 1 159 ? -5.924 -3.071 0.476 1.00 74.62 159 PHE A N 1
ATOM 1272 C CA . PHE A 1 159 ? -5.812 -3.237 1.919 1.00 74.62 159 PHE A CA 1
ATOM 1273 C C . PHE A 1 159 ? -7.017 -2.599 2.572 1.00 74.62 159 PHE A C 1
ATOM 1275 O O . PHE A 1 159 ? -7.267 -1.415 2.349 1.00 74.62 159 PHE A O 1
ATOM 1282 N N . ASP A 1 160 ? -7.742 -3.393 3.348 1.00 76.88 160 ASP A N 1
ATOM 1283 C CA . ASP A 1 160 ? -8.943 -2.950 4.042 1.00 76.88 160 ASP A CA 1
ATOM 1284 C C . ASP A 1 160 ? -8.604 -2.602 5.497 1.00 76.88 160 ASP A C 1
ATOM 1286 O O . ASP A 1 160 ? -7.939 -3.368 6.208 1.00 76.88 160 ASP A O 1
ATOM 1290 N N . PHE A 1 161 ? -9.058 -1.420 5.911 1.00 82.75 161 PHE A N 1
ATOM 1291 C CA . PHE A 1 161 ? -8.870 -0.843 7.237 1.00 82.75 161 PHE A CA 1
ATOM 1292 C C . PHE A 1 161 ? -10.216 -0.388 7.783 1.00 82.75 161 PHE A C 1
ATOM 1294 O O . PHE A 1 161 ? -10.977 0.286 7.089 1.00 82.75 161 PHE A O 1
ATOM 1301 N N . TYR A 1 162 ? -10.475 -0.686 9.050 1.00 80.50 162 TYR A N 1
ATOM 1302 C CA . TYR A 1 162 ? -11.682 -0.250 9.742 1.00 80.50 162 TYR A CA 1
ATOM 1303 C C . TYR A 1 162 ? -11.289 0.697 10.864 1.00 80.50 162 TYR A C 1
ATOM 1305 O O . TYR A 1 162 ? -10.514 0.310 11.735 1.00 80.50 162 TYR A O 1
ATOM 1313 N N . PHE A 1 163 ? -11.797 1.926 10.835 1.00 83.62 163 PHE A N 1
ATOM 1314 C CA . PHE A 1 163 ? -11.499 2.957 11.821 1.00 83.62 163 PHE A CA 1
ATOM 1315 C C . PHE A 1 163 ? -12.736 3.367 12.614 1.00 83.62 163 PHE A C 1
ATOM 1317 O O . PHE A 1 163 ? -13.813 3.565 12.055 1.00 83.62 163 PHE A O 1
ATOM 1324 N N . TRP A 1 164 ? -12.523 3.609 13.906 1.00 82.50 164 TRP A N 1
ATOM 1325 C CA . TRP A 1 164 ? -13.496 4.209 14.817 1.00 82.50 164 TRP A CA 1
ATOM 1326 C C . TRP A 1 164 ? -12.962 5.490 15.449 1.00 82.50 164 TRP A C 1
ATOM 1328 O O . TRP A 1 164 ? -11.762 5.621 15.709 1.00 82.50 164 TRP A O 1
ATOM 1338 N N . TYR A 1 165 ? -13.882 6.410 15.748 1.00 83.38 165 TYR A N 1
ATOM 1339 C CA . TYR A 1 165 ? -13.588 7.653 16.450 1.00 83.38 165 TYR A CA 1
ATOM 1340 C C . TYR A 1 165 ? -13.479 7.443 17.967 1.00 83.38 165 TYR A C 1
ATOM 1342 O O . TYR A 1 165 ? -14.463 7.109 18.632 1.00 83.38 165 TYR A O 1
ATOM 1350 N N . ARG A 1 166 ? -12.300 7.693 18.541 1.00 77.44 166 ARG A N 1
ATOM 1351 C CA . ARG A 1 166 ? -12.103 7.704 19.997 1.00 77.44 166 ARG A CA 1
ATOM 1352 C C . ARG A 1 166 ? -12.750 8.945 20.613 1.00 77.44 166 ARG A C 1
ATOM 1354 O O . ARG A 1 166 ? -12.468 10.067 20.201 1.00 77.44 166 ARG A O 1
ATOM 1361 N N . LYS A 1 167 ? -13.630 8.710 21.588 1.00 68.44 167 LYS A N 1
ATOM 1362 C CA . LYS A 1 167 ? -14.213 9.746 22.448 1.00 68.44 167 LYS A CA 1
ATOM 1363 C C . LYS A 1 167 ? -13.304 10.047 23.627 1.00 68.44 167 LYS A C 1
ATOM 1365 O O . LYS A 1 167 ? -12.688 9.083 24.132 1.00 68.44 167 LYS A O 1
#

Organism: NCBI:txid1618549

Secondary structure (DSSP, 8-state):
--SSHHHHHHHHHHHHHHHHHHHHHS-TTTHHHHHHHHHHHHHHHHHHHHHTS---------PPP-EEEEESS---SSS-EEEEEEEE-TT----EEEEEEE--TTTEEE-SPPEE-S-SEEEEE--HHHHHHHTEEEEEEEPPTTSPPP-STT-EEEEEEEEEE--

pLDDT: mean 78.29, std 12.39, range [47.38, 95.06]